Protein AF-A0A662MBJ6-F1 (afdb_monomer_lite)

Sequence (48 aa):
MSEIKHFKLTCIICPLGCEIEVKMKGNKIVEITGFGCPRGKDYAIQEV

pLDDT: mean 86.56, std 6.9, range [52.03, 92.25]

Radius of gyration: 10.79 Å; chains: 1; bounding box: 23×15×32 Å

Structure (mmCIF, N/CA/C/O backbone):
data_AF-A0A662MBJ6-F1
#
_entry.id   AF-A0A662MBJ6-F1
#
loop_
_atom_site.group_PDB
_atom_site.id
_atom_site.type_symbol
_atom_site.label_atom_id
_atom_site.label_alt_id
_atom_site.label_comp_id
_atom_site.label_asym_id
_atom_site.label_entity_id
_atom_site.label_seq_id
_atom_site.pdbx_PDB_ins_code
_atom_site.Cartn_x
_atom_site.Cartn_y
_atom_site.Cartn_z
_atom_site.occupancy
_atom_site.B_iso_or_equiv
_atom_site.auth_seq_id
_atom_site.auth_comp_id
_atom_site.auth_asym_id
_atom_site.auth_atom_id
_atom_site.pdbx_PDB_model_num
ATOM 1 N N . MET A 1 1 ? -10.581 4.787 21.903 1.00 52.03 1 MET A N 1
ATOM 2 C CA . MET A 1 1 ? -9.362 4.880 21.068 1.00 52.03 1 MET A CA 1
ATOM 3 C C . MET A 1 1 ? -9.556 4.004 19.844 1.00 52.03 1 MET A C 1
ATOM 5 O O . MET A 1 1 ? -9.939 2.858 20.004 1.00 52.03 1 MET A O 1
ATOM 9 N N . SER A 1 2 ? -9.412 4.549 18.636 1.00 63.00 2 SER A N 1
ATOM 10 C CA . SER A 1 2 ? -9.465 3.757 17.399 1.00 63.00 2 SER A CA 1
ATOM 11 C C . SER A 1 2 ? -8.050 3.273 17.088 1.00 63.00 2 SER A C 1
ATOM 13 O O . SER A 1 2 ? -7.221 4.101 16.729 1.00 63.00 2 SER A O 1
ATOM 15 N N . GLU A 1 3 ? -7.758 1.982 17.240 1.00 78.75 3 GLU A N 1
ATOM 16 C CA . GLU A 1 3 ? -6.480 1.410 16.797 1.00 78.75 3 GLU A CA 1
ATOM 17 C C . GLU A 1 3 ? -6.441 1.369 15.267 1.00 78.75 3 GLU A C 1
ATOM 19 O O . GLU A 1 3 ? -7.125 0.566 14.626 1.00 78.75 3 GLU A O 1
ATOM 24 N N . ILE A 1 4 ? -5.666 2.283 14.683 1.00 86.12 4 ILE A N 1
ATOM 25 C CA . ILE A 1 4 ? -5.301 2.250 13.269 1.00 86.12 4 ILE A CA 1
ATOM 26 C C . ILE A 1 4 ? -3.949 1.544 13.192 1.00 86.12 4 ILE A C 1
ATOM 28 O O . ILE A 1 4 ? -2.963 2.019 13.752 1.00 86.12 4 ILE A O 1
ATOM 32 N N . LYS A 1 5 ? -3.912 0.393 12.525 1.00 88.81 5 LYS A N 1
ATOM 33 C CA . LYS A 1 5 ? -2.687 -0.336 12.207 1.00 88.81 5 LYS A CA 1
ATOM 34 C C . LYS A 1 5 ? -2.146 0.165 10.877 1.00 88.81 5 LYS A C 1
ATOM 36 O O . LYS A 1 5 ? -2.894 0.294 9.911 1.00 88.81 5 LYS A O 1
ATOM 41 N N . HIS A 1 6 ? -0.855 0.457 10.847 1.00 89.94 6 HIS A N 1
ATOM 42 C CA . HIS A 1 6 ? -0.146 0.885 9.650 1.00 89.94 6 HIS A CA 1
ATOM 43 C C . HIS A 1 6 ? 0.681 -0.292 9.137 1.00 89.94 6 HIS A C 1
ATOM 45 O O . HIS A 1 6 ? 1.515 -0.823 9.868 1.00 89.94 6 HIS A O 1
ATOM 51 N N . PHE A 1 7 ? 0.450 -0.6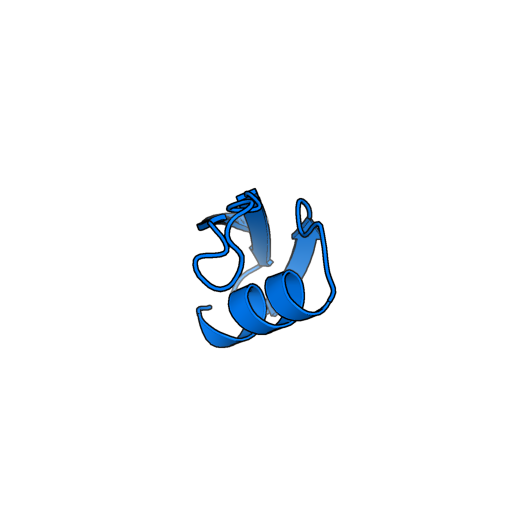86 7.891 1.00 88.62 7 PHE A N 1
ATOM 52 C CA . PHE A 1 7 ? 1.191 -1.723 7.188 1.00 88.62 7 PHE A CA 1
ATOM 53 C C . PHE A 1 7 ? 1.984 -1.071 6.068 1.00 88.62 7 PHE A C 1
ATOM 55 O O . PHE A 1 7 ? 1.412 -0.429 5.193 1.00 88.62 7 PHE A O 1
ATOM 62 N N . LYS A 1 8 ? 3.305 -1.212 6.104 1.00 90.62 8 LYS A N 1
ATOM 63 C CA . LYS A 1 8 ? 4.186 -0.737 5.038 1.00 90.62 8 LYS A CA 1
ATOM 64 C C . LYS A 1 8 ? 4.647 -1.931 4.225 1.00 90.62 8 LYS A C 1
ATOM 66 O O . LYS A 1 8 ? 5.129 -2.906 4.797 1.00 90.62 8 LYS A O 1
ATOM 7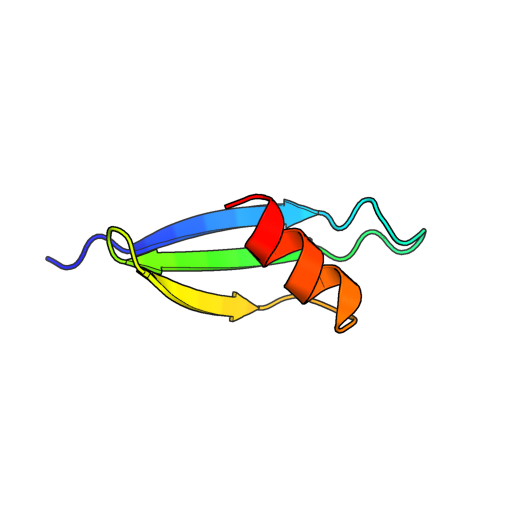1 N N . LEU A 1 9 ? 4.486 -1.846 2.915 1.00 90.19 9 LEU A N 1
ATOM 72 C CA . LEU A 1 9 ? 4.844 -2.892 1.972 1.00 90.19 9 LEU A CA 1
ATOM 73 C C . LEU A 1 9 ? 5.467 -2.275 0.727 1.00 90.19 9 LEU A C 1
ATOM 75 O O . LEU A 1 9 ? 5.029 -1.237 0.239 1.00 90.19 9 LEU A O 1
ATOM 79 N N . THR A 1 10 ? 6.506 -2.911 0.207 1.00 88.69 10 THR A N 1
ATOM 80 C CA . THR A 1 10 ? 7.194 -2.446 -0.996 1.00 88.69 10 THR A CA 1
ATOM 81 C C . THR A 1 10 ? 6.674 -3.235 -2.185 1.00 88.69 10 THR A C 1
ATOM 83 O O . THR A 1 10 ? 6.631 -4.462 -2.160 1.00 88.69 10 THR A O 1
ATOM 86 N N . CYS A 1 11 ? 6.274 -2.538 -3.244 1.00 86.56 11 CYS A N 1
ATOM 87 C CA . CYS A 1 11 ? 5.825 -3.158 -4.479 1.00 86.56 11 CYS A CA 1
ATOM 88 C C . CYS A 1 11 ? 6.993 -3.893 -5.148 1.00 86.56 11 CYS A C 1
ATOM 90 O O . CYS A 1 11 ? 7.800 -3.278 -5.839 1.00 86.56 11 CYS A O 1
ATOM 92 N N . ILE A 1 12 ? 7.058 -5.213 -4.981 1.00 87.12 12 ILE A N 1
ATOM 93 C CA . ILE A 1 12 ? 8.069 -6.065 -5.627 1.00 87.12 12 ILE A CA 1
ATOM 94 C C . ILE A 1 12 ? 7.743 -6.377 -7.098 1.00 87.12 12 ILE A C 1
ATOM 96 O O . ILE A 1 12 ? 8.536 -7.000 -7.796 1.00 87.12 12 ILE A O 1
ATOM 100 N N . ILE A 1 13 ? 6.571 -5.948 -7.582 1.00 83.81 13 ILE A N 1
ATOM 101 C CA . ILE A 1 13 ? 6.095 -6.209 -8.950 1.00 83.81 13 ILE A CA 1
ATOM 102 C C . ILE A 1 13 ? 6.790 -5.305 -9.977 1.00 83.81 13 ILE A C 1
ATOM 104 O O . ILE A 1 13 ? 6.899 -5.668 -11.149 1.00 83.81 13 ILE A O 1
ATOM 108 N N . CYS A 1 14 ? 7.233 -4.110 -9.579 1.00 81.56 14 CYS A N 1
ATOM 109 C CA . CYS A 1 14 ? 7.869 -3.159 -10.484 1.00 81.56 14 CYS A CA 1
ATOM 110 C C . CYS A 1 14 ? 9.355 -2.965 -10.143 1.00 81.56 14 CYS A C 1
ATOM 112 O O . CYS A 1 14 ? 9.722 -2.960 -8.971 1.00 81.56 14 CYS A O 1
ATOM 114 N N . PRO A 1 15 ? 10.216 -2.709 -11.147 1.00 84.12 15 PRO A N 1
ATOM 115 C CA . PRO A 1 15 ? 11.637 -2.431 -10.915 1.00 84.12 15 PRO A CA 1
ATOM 116 C C . PRO A 1 15 ? 11.876 -1.146 -10.107 1.00 84.12 15 PRO A C 1
ATOM 118 O O . PRO A 1 15 ? 12.968 -0.940 -9.593 1.00 84.12 15 PRO A O 1
ATOM 121 N N . LEU A 1 16 ? 10.863 -0.278 -10.004 1.00 84.44 16 LEU A N 1
ATOM 122 C CA . LEU A 1 16 ? 10.917 0.962 -9.232 1.00 84.44 16 LEU A CA 1
ATOM 123 C C . LEU A 1 16 ? 10.732 0.748 -7.724 1.00 84.44 16 LEU A C 1
ATOM 125 O O . LEU A 1 16 ? 11.129 1.622 -6.965 1.00 84.44 16 LEU A O 1
ATOM 129 N N . GLY A 1 17 ? 10.122 -0.360 -7.285 1.00 80.62 17 GLY A N 1
ATOM 130 C CA . GLY A 1 17 ? 9.978 -0.659 -5.858 1.00 80.62 17 GLY A CA 1
ATOM 131 C C . GLY A 1 17 ? 9.194 0.393 -5.065 1.00 80.62 17 GLY A C 1
ATOM 132 O O . GLY A 1 17 ? 9.715 0.943 -4.101 1.00 80.62 17 GLY A O 1
ATOM 133 N N . CYS A 1 18 ? 7.957 0.716 -5.462 1.00 87.44 18 CYS A N 1
ATOM 134 C CA . CYS A 1 18 ? 7.163 1.742 -4.768 1.00 87.44 18 CYS A CA 1
ATOM 135 C C . CYS A 1 18 ? 6.877 1.343 -3.308 1.00 87.44 18 CYS A C 1
ATOM 137 O O . CYS A 1 18 ? 6.349 0.256 -3.078 1.00 87.44 18 CYS A O 1
ATOM 139 N N . GLU A 1 19 ? 7.142 2.220 -2.341 1.00 90.31 19 GLU A N 1
ATOM 140 C CA . GLU A 1 19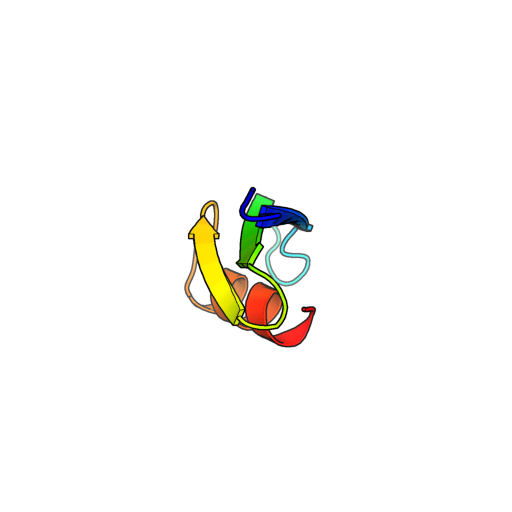 ? 6.726 2.018 -0.947 1.00 90.31 19 GLU A CA 1
ATOM 141 C C . GLU A 1 19 ? 5.257 2.378 -0.756 1.00 90.31 19 GLU A C 1
ATOM 143 O O . GLU A 1 19 ? 4.854 3.523 -0.936 1.00 90.31 19 GLU A O 1
ATOM 148 N N . ILE A 1 20 ? 4.461 1.399 -0.349 1.00 92.25 20 ILE A N 1
ATOM 149 C CA . ILE A 1 20 ? 3.031 1.535 -0.128 1.00 92.25 20 ILE A CA 1
ATOM 150 C C . ILE A 1 20 ? 2.752 1.427 1.367 1.00 92.25 20 ILE A C 1
ATOM 152 O O . ILE A 1 20 ? 3.233 0.530 2.052 1.00 92.25 20 ILE A O 1
ATOM 156 N N . GLU A 1 21 ? 1.940 2.341 1.875 1.00 91.94 21 GLU A N 1
ATOM 157 C CA . GLU A 1 21 ? 1.469 2.360 3.250 1.00 91.94 21 GLU A CA 1
ATOM 158 C C . GLU A 1 21 ? -0.048 2.155 3.267 1.00 91.94 21 GLU A C 1
ATOM 160 O O . GLU A 1 21 ? -0.808 2.955 2.720 1.00 91.94 21 GLU A O 1
ATOM 165 N N . VAL A 1 22 ? -0.486 1.066 3.890 1.00 92.00 22 VAL A N 1
ATOM 166 C CA . VAL A 1 22 ? -1.883 0.686 4.085 1.00 92.00 22 VAL A CA 1
ATOM 167 C C . VAL A 1 22 ? -2.263 0.949 5.535 1.00 92.00 22 VAL A C 1
ATOM 169 O O . VAL A 1 22 ? -1.669 0.409 6.467 1.00 92.00 22 VAL A O 1
ATOM 172 N N . LYS A 1 23 ? -3.295 1.756 5.746 1.00 91.75 23 LYS A N 1
ATOM 173 C CA . LYS A 1 23 ? -3.896 1.969 7.059 1.00 91.75 23 LYS A CA 1
ATOM 174 C C . LYS A 1 23 ? -5.111 1.066 7.187 1.00 91.75 23 LYS A C 1
ATOM 176 O O . LYS A 1 23 ? -6.046 1.147 6.388 1.00 91.75 23 LYS A O 1
ATOM 181 N N . MET A 1 24 ? -5.123 0.237 8.220 1.00 89.62 24 MET A N 1
ATOM 182 C CA . MET A 1 24 ? -6.242 -0.628 8.578 1.00 89.62 24 MET A CA 1
ATOM 183 C C . MET A 1 24 ? -6.817 -0.209 9.923 1.00 89.62 24 MET A C 1
ATOM 185 O O . MET A 1 24 ? -6.092 0.041 10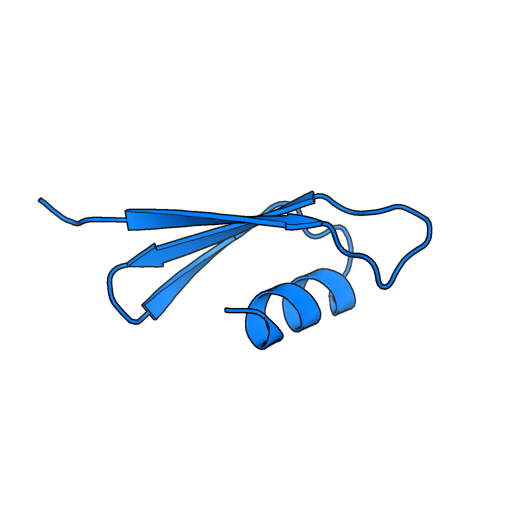.879 1.00 89.62 24 MET A O 1
ATOM 189 N N . LYS A 1 25 ? -8.141 -0.159 10.021 1.00 91.06 25 LYS A N 1
ATOM 190 C CA . LYS A 1 25 ? -8.871 0.081 11.264 1.00 91.06 25 LYS A CA 1
ATOM 191 C C . LYS A 1 25 ? -9.671 -1.173 11.595 1.00 91.06 25 LYS A C 1
ATOM 193 O O . LYS A 1 25 ? -10.726 -1.422 11.007 1.00 91.06 25 LYS A O 1
ATOM 198 N N . GLY A 1 26 ? -9.151 -1.982 12.514 1.00 84.81 26 GLY A N 1
ATOM 199 C CA . GLY A 1 26 ? -9.682 -3.323 12.778 1.00 84.81 26 GLY A CA 1
ATOM 200 C C . GLY A 1 26 ? -9.563 -4.214 11.536 1.00 84.81 26 GLY A C 1
ATOM 201 O O . GLY A 1 26 ? -8.459 -4.432 11.052 1.00 84.81 26 GLY A O 1
ATOM 202 N N . ASN A 1 27 ? -10.699 -4.662 10.993 1.00 83.25 27 ASN A N 1
ATOM 203 C CA . ASN A 1 27 ? -10.774 -5.509 9.791 1.00 83.25 27 ASN A CA 1
ATOM 204 C C . ASN A 1 27 ? -11.063 -4.736 8.492 1.00 83.25 27 ASN A C 1
ATOM 206 O O . ASN A 1 27 ? -11.416 -5.340 7.482 1.00 83.25 27 ASN A O 1
ATOM 210 N N . LYS A 1 28 ? -10.987 -3.400 8.503 1.00 87.69 28 LYS A N 1
ATOM 211 C CA . LYS A 1 28 ? -11.255 -2.583 7.313 1.00 87.69 28 LYS A CA 1
ATOM 212 C C . LYS A 1 28 ? -10.038 -1.767 6.923 1.00 87.69 28 LYS A C 1
ATOM 214 O O . LYS A 1 28 ? -9.481 -1.052 7.753 1.00 87.69 28 LYS A O 1
ATOM 219 N N . ILE A 1 29 ? -9.685 -1.817 5.646 1.00 88.50 29 ILE A N 1
ATOM 220 C CA . ILE A 1 29 ? -8.728 -0.890 5.048 1.00 88.50 29 ILE A CA 1
ATOM 221 C C . ILE A 1 29 ? -9.387 0.493 5.016 1.00 88.50 29 ILE A C 1
ATOM 223 O O . ILE A 1 29 ? -10.495 0.643 4.501 1.00 88.50 29 ILE A O 1
ATOM 227 N N . VAL A 1 30 ? -8.735 1.489 5.613 1.00 90.19 30 VAL A N 1
ATOM 228 C CA . VAL A 1 30 ? -9.222 2.877 5.638 1.00 90.19 30 VAL A CA 1
ATOM 229 C C . VAL A 1 30 ? -8.519 3.746 4.611 1.00 90.19 30 VAL A C 1
ATOM 231 O O . VAL A 1 30 ? -9.140 4.650 4.063 1.00 90.19 30 VAL A O 1
ATOM 234 N N . GLU A 1 31 ? -7.244 3.479 4.332 1.00 90.69 31 GLU A N 1
ATOM 235 C CA . GLU A 1 31 ? -6.458 4.300 3.419 1.00 90.69 31 GLU A CA 1
ATOM 236 C C . GLU A 1 31 ? -5.286 3.504 2.845 1.00 90.69 31 GLU A C 1
ATOM 238 O O . GLU A 1 31 ? -4.724 2.649 3.525 1.00 90.69 31 GLU A O 1
ATOM 243 N N . ILE A 1 32 ? -4.916 3.793 1.598 1.00 89.88 32 ILE A N 1
ATOM 244 C CA . ILE A 1 32 ? -3.724 3.248 0.946 1.00 89.88 32 ILE A CA 1
ATOM 245 C C . ILE A 1 32 ? -3.000 4.422 0.295 1.00 89.88 32 ILE A C 1
ATOM 247 O O . ILE A 1 32 ? -3.596 5.148 -0.500 1.00 89.88 32 ILE A O 1
ATOM 251 N N . THR A 1 33 ? -1.728 4.607 0.622 1.00 91.25 33 THR A N 1
ATOM 252 C CA . THR A 1 33 ? -0.886 5.723 0.167 1.00 91.25 33 THR A CA 1
ATOM 253 C C . THR A 1 33 ? 0.470 5.214 -0.313 1.00 91.25 33 THR A C 1
ATOM 255 O O . THR A 1 33 ? 0.859 4.109 0.033 1.00 91.25 33 THR A O 1
ATOM 258 N N . GLY A 1 34 ? 1.192 5.983 -1.132 1.00 88.31 34 GLY A N 1
ATOM 259 C CA . GLY A 1 34 ? 2.542 5.610 -1.598 1.00 88.31 34 GLY A CA 1
ATOM 260 C C . GLY A 1 34 ? 2.595 4.667 -2.813 1.00 88.31 34 GLY A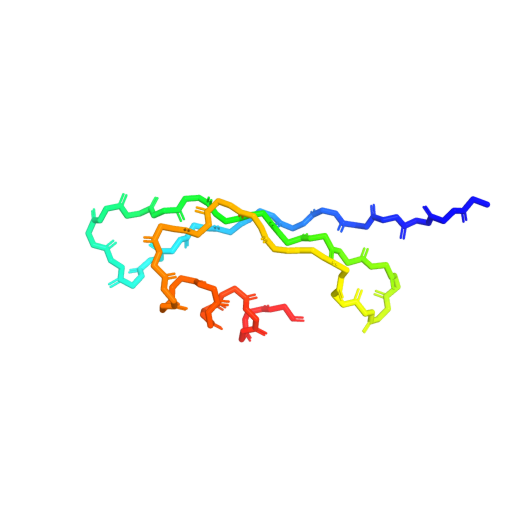 C 1
ATOM 261 O O . GLY A 1 34 ? 3.662 4.392 -3.360 1.00 88.31 34 GLY A O 1
ATOM 262 N N . PHE A 1 35 ? 1.448 4.229 -3.338 1.00 88.38 35 PHE A N 1
ATOM 263 C CA . PHE A 1 35 ? 1.423 3.504 -4.609 1.00 88.38 35 PHE A CA 1
ATOM 264 C C . PHE A 1 35 ? 1.711 4.453 -5.785 1.00 88.38 35 PHE A C 1
ATOM 266 O O . PHE A 1 35 ? 0.998 5.425 -6.015 1.00 88.38 35 PHE A O 1
ATOM 273 N N . GLY A 1 36 ? 2.749 4.149 -6.567 1.00 83.69 36 GLY A N 1
ATOM 274 C CA . GLY A 1 36 ? 3.062 4.870 -7.808 1.00 83.69 36 GLY A CA 1
ATOM 275 C C . GLY A 1 36 ? 2.260 4.388 -9.023 1.00 83.69 36 GLY A C 1
ATOM 276 O O . GLY A 1 36 ? 2.335 4.977 -10.097 1.00 83.69 36 GLY A O 1
ATOM 277 N N . CYS A 1 37 ? 1.509 3.292 -8.885 1.00 87.62 37 CYS A N 1
ATOM 278 C CA . CYS A 1 37 ? 0.730 2.694 -9.963 1.00 87.62 37 CYS A CA 1
ATOM 279 C C . CYS A 1 37 ? -0.473 1.904 -9.411 1.00 87.62 37 CYS A C 1
ATOM 281 O O . CYS A 1 37 ? -0.426 1.446 -8.265 1.00 87.62 37 CYS A O 1
ATOM 283 N N . PRO A 1 38 ? -1.532 1.687 -10.217 1.00 87.44 38 PRO A N 1
ATOM 284 C CA . PRO A 1 38 ? -2.689 0.887 -9.805 1.00 87.44 38 PRO A CA 1
ATOM 285 C C . PRO A 1 38 ? -2.297 -0.542 -9.405 1.00 87.44 38 PRO A C 1
ATOM 287 O O . PRO A 1 38 ? -2.794 -1.045 -8.407 1.00 87.44 38 PRO A O 1
ATOM 290 N N . ARG A 1 39 ? -1.303 -1.140 -10.079 1.00 89.31 39 ARG A N 1
ATOM 291 C CA . ARG A 1 39 ? -0.781 -2.474 -9.730 1.00 89.31 39 ARG A CA 1
ATOM 292 C C . ARG A 1 39 ? -0.204 -2.542 -8.318 1.00 89.31 39 ARG A C 1
ATOM 294 O O . ARG A 1 39 ? -0.376 -3.545 -7.644 1.00 89.31 39 ARG A O 1
ATOM 301 N N . GLY A 1 40 ? 0.487 -1.488 -7.881 1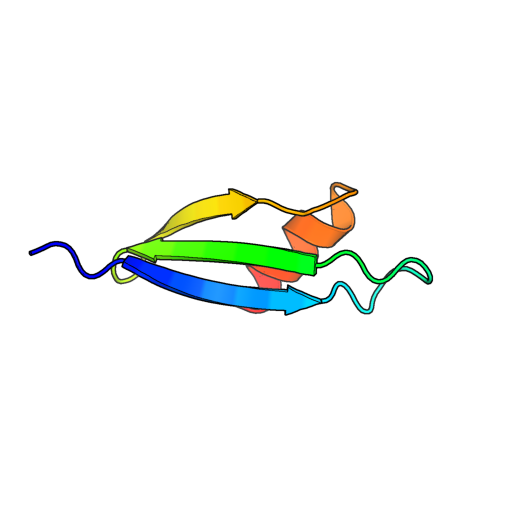.00 89.75 40 GLY A N 1
ATOM 302 C CA . GLY A 1 40 ? 1.025 -1.418 -6.526 1.00 89.75 40 GLY A CA 1
ATOM 303 C C . GLY A 1 40 ? -0.096 -1.388 -5.493 1.00 89.75 40 GLY A C 1
ATOM 304 O O . GLY A 1 40 ? -0.040 -2.107 -4.506 1.00 89.75 40 GLY A O 1
ATOM 305 N N . LYS A 1 41 ? -1.158 -0.620 -5.757 1.00 88.62 41 LYS A N 1
ATOM 306 C CA . LYS A 1 41 ? -2.349 -0.613 -4.903 1.00 88.62 41 LYS A CA 1
ATOM 307 C C . LYS A 1 41 ? -3.015 -1.990 -4.845 1.00 88.62 41 LYS A C 1
ATOM 309 O O . LYS A 1 41 ? -3.353 -2.432 -3.755 1.00 88.62 41 LYS A O 1
ATOM 314 N N . ASP A 1 42 ? -3.184 -2.653 -5.985 1.00 90.62 42 ASP A N 1
ATOM 315 C CA . ASP A 1 42 ? -3.794 -3.986 -6.031 1.00 90.62 42 ASP A CA 1
ATOM 316 C C . ASP A 1 42 ? -2.946 -5.005 -5.262 1.00 90.62 42 ASP A C 1
ATOM 318 O O . ASP A 1 42 ? -3.481 -5.740 -4.439 1.00 90.62 42 ASP A O 1
ATOM 322 N N . TYR A 1 43 ? -1.620 -4.973 -5.438 1.00 90.44 43 TYR A N 1
ATOM 323 C CA . TYR A 1 43 ? -0.688 -5.798 -4.666 1.00 90.44 43 TYR A CA 1
ATOM 324 C C . TYR A 1 43 ? -0.831 -5.561 -3.160 1.00 90.44 43 TYR A C 1
ATOM 326 O O . TYR A 1 43 ? -0.975 -6.506 -2.394 1.00 90.44 43 TYR A O 1
ATOM 334 N N . ALA A 1 44 ? -0.886 -4.295 -2.743 1.00 89.44 44 ALA A N 1
ATOM 335 C CA . ALA A 1 44 ? -1.077 -3.924 -1.347 1.00 89.44 44 ALA A CA 1
ATOM 336 C C . ALA A 1 44 ? -2.361 -4.494 -0.742 1.00 89.44 44 ALA A C 1
ATOM 338 O O . ALA A 1 44 ? -2.355 -4.850 0.425 1.00 89.44 44 ALA A O 1
ATOM 339 N N . ILE A 1 45 ? -3.445 -4.550 -1.524 1.00 87.75 45 ILE A N 1
ATOM 340 C CA . ILE A 1 45 ? -4.746 -5.092 -1.108 1.00 87.75 45 ILE A CA 1
ATOM 341 C C . ILE A 1 45 ? -4.729 -6.622 -1.077 1.00 87.75 45 ILE A C 1
ATOM 343 O O . ILE A 1 45 ? -5.451 -7.209 -0.284 1.00 87.75 45 ILE A O 1
ATOM 347 N N . GLN A 1 46 ? -3.956 -7.274 -1.947 1.00 88.25 46 GLN A N 1
ATOM 348 C CA . GLN A 1 46 ? -3.840 -8.733 -1.944 1.00 88.25 46 GLN A CA 1
ATOM 349 C C . GLN A 1 46 ? -2.992 -9.260 -0.780 1.00 88.25 46 GLN A C 1
ATOM 351 O O . GLN A 1 46 ? -3.236 -10.376 -0.328 1.00 88.25 46 GLN A O 1
ATOM 356 N N . GLU A 1 47 ? -2.015 -8.478 -0.314 1.00 83.88 47 GLU A N 1
ATOM 357 C CA . GLU A 1 47 ? -1.081 -8.900 0.736 1.00 83.88 47 GLU A CA 1
ATOM 358 C C . GLU A 1 47 ? -1.618 -8.702 2.172 1.00 83.88 47 GLU A C 1
ATOM 360 O O . GLU A 1 47 ? -1.091 -9.310 3.106 1.00 83.88 47 GLU A O 1
ATOM 365 N N . VAL A 1 48 ? -2.637 -7.848 2.360 1.00 83.75 48 VAL A N 1
ATOM 366 C CA . VAL A 1 48 ? -3.274 -7.513 3.659 1.00 83.75 48 VAL A CA 1
ATOM 367 C C . VAL A 1 48 ? -4.681 -8.079 3.798 1.00 83.75 48 VAL A C 1
ATOM 369 O O . VAL A 1 48 ? -5.005 -8.523 4.924 1.00 83.75 48 VAL A O 1
#

Foldseek 3Di:
DFDWDKDWDWPPPDPVTFIKIWIDGVPDTDDIDRDPDVVSVVVVVVVD

Secondary structure (DSSP, 8-state):
---EEEEEEE-TTSTT--EEEEEEETTEEEEEE--SSHHHHHHHHHH-